Protein AF-A0A1E5VQN6-F1 (afdb_monomer_lite)

Organism: NCBI:txid888268

Structure (mmCIF, N/CA/C/O backbone):
data_AF-A0A1E5VQN6-F1
#
_entry.id   AF-A0A1E5VQN6-F1
#
loop_
_atom_site.group_PDB
_atom_site.id
_atom_site.type_symbol
_atom_site.label_atom_id
_atom_site.label_alt_id
_atom_site.label_comp_id
_atom_site.label_asym_id
_atom_site.label_entity_id
_atom_site.label_seq_id
_atom_site.pdbx_PDB_ins_code
_atom_site.Cartn_x
_atom_site.Cartn_y
_atom_site.Cartn_z
_atom_site.occupancy
_atom_site.B_iso_or_equiv
_atom_site.auth_seq_id
_atom_site.auth_comp_id
_atom_site.auth_asym_id
_atom_site.auth_atom_id
_atom_site.pdbx_PDB_model_num
ATOM 1 N N . MET A 1 1 ? -4.890 7.105 -17.640 1.00 46.31 1 MET A N 1
ATOM 2 C CA . MET A 1 1 ? -5.080 6.503 -16.302 1.00 46.31 1 MET A CA 1
ATOM 3 C C . MET A 1 1 ? -4.330 5.188 -16.309 1.00 46.31 1 MET A C 1
ATOM 5 O O . MET A 1 1 ? -4.579 4.410 -17.219 1.00 46.31 1 MET A O 1
ATOM 9 N N . SER A 1 2 ? -3.385 4.962 -15.395 1.00 62.75 2 SER A N 1
ATOM 10 C CA . SER A 1 2 ? -2.693 3.670 -15.334 1.00 62.75 2 SER A CA 1
ATOM 11 C C . SER A 1 2 ? -3.695 2.561 -15.002 1.00 62.75 2 SER A C 1
ATOM 13 O O . SER A 1 2 ? -4.559 2.728 -14.135 1.00 62.75 2 SER A O 1
ATOM 15 N N . THR A 1 3 ? -3.603 1.435 -15.712 1.00 68.94 3 THR A N 1
ATOM 16 C CA . THR A 1 3 ? -4.477 0.270 -15.519 1.00 68.94 3 THR A CA 1
ATOM 17 C C . THR A 1 3 ? -4.458 -0.159 -14.049 1.00 68.94 3 THR A C 1
ATOM 19 O O . THR A 1 3 ? -5.514 -0.264 -13.429 1.00 68.94 3 THR A O 1
ATOM 22 N N . VAL A 1 4 ? -3.266 -0.245 -13.446 1.00 75.06 4 VAL A N 1
ATOM 23 C CA . VAL A 1 4 ? -3.014 -0.637 -12.044 1.00 75.06 4 VAL A CA 1
ATOM 24 C C . VAL A 1 4 ? -3.876 0.132 -11.034 1.00 75.06 4 VAL A C 1
ATOM 26 O O . VAL A 1 4 ? -4.538 -0.475 -10.194 1.00 75.06 4 VAL A O 1
ATOM 29 N N . ASN A 1 5 ? -3.957 1.459 -11.150 1.00 78.75 5 ASN A N 1
ATOM 30 C CA . ASN A 1 5 ? -4.763 2.284 -10.247 1.00 78.75 5 ASN A CA 1
ATOM 31 C C . ASN A 1 5 ? -6.253 1.929 -10.270 1.00 78.75 5 ASN A C 1
ATOM 33 O O . ASN A 1 5 ? -6.924 1.992 -9.239 1.00 78.75 5 ASN A O 1
ATOM 37 N N . SER A 1 6 ? -6.777 1.586 -11.446 1.00 80.88 6 SER A N 1
ATOM 38 C CA . SER A 1 6 ? -8.194 1.254 -11.611 1.00 80.88 6 SER A CA 1
ATOM 39 C C . SER A 1 6 ? -8.519 -0.086 -10.951 1.00 80.88 6 SER A C 1
ATOM 41 O O . SER A 1 6 ? -9.526 -0.193 -10.252 1.00 80.88 6 SER A O 1
ATOM 43 N N . TRP A 1 7 ? -7.631 -1.077 -11.089 1.00 84.06 7 TRP A N 1
ATOM 44 C CA . TRP A 1 7 ? -7.753 -2.373 -10.411 1.00 84.06 7 TRP A CA 1
ATOM 45 C C . TRP A 1 7 ? -7.653 -2.236 -8.895 1.00 84.06 7 TRP A C 1
ATOM 47 O O . TRP A 1 7 ? -8.493 -2.780 -8.183 1.00 84.06 7 TRP A O 1
ATOM 57 N N . ILE A 1 8 ? -6.696 -1.449 -8.398 1.00 84.25 8 ILE A N 1
ATOM 58 C CA . ILE A 1 8 ? -6.540 -1.196 -6.961 1.00 84.25 8 ILE A CA 1
ATOM 59 C C . ILE A 1 8 ? -7.790 -0.534 -6.392 1.00 84.25 8 ILE A C 1
ATOM 61 O O . ILE A 1 8 ? -8.336 -1.007 -5.402 1.00 84.25 8 ILE A O 1
ATOM 65 N N . ARG A 1 9 ? -8.303 0.522 -7.034 1.00 86.12 9 ARG A N 1
ATOM 66 C CA . ARG A 1 9 ? -9.536 1.188 -6.586 1.00 86.12 9 ARG A CA 1
ATOM 67 C C . ARG A 1 9 ? -10.725 0.239 -6.569 1.00 86.12 9 ARG A C 1
ATOM 69 O O . ARG A 1 9 ? -11.506 0.266 -5.625 1.00 86.12 9 ARG A O 1
ATOM 76 N N . ARG A 1 10 ? -10.845 -0.615 -7.587 1.00 86.31 10 ARG A N 1
ATOM 77 C CA . ARG A 1 10 ? -11.904 -1.623 -7.647 1.00 86.31 10 ARG A CA 1
ATOM 78 C C . ARG A 1 10 ? -11.771 -2.647 -6.519 1.00 86.31 10 ARG A C 1
ATOM 80 O O . ARG A 1 10 ? -12.765 -2.935 -5.866 1.00 86.31 10 ARG A O 1
ATOM 87 N N . ALA A 1 11 ? -10.562 -3.136 -6.250 1.00 87.38 11 ALA A N 1
ATOM 88 C CA . ALA A 1 11 ? -10.297 -4.069 -5.158 1.00 87.38 11 ALA A CA 1
ATOM 89 C C . ALA A 1 11 ? -10.584 -3.443 -3.783 1.00 87.38 11 ALA A C 1
ATOM 91 O O . ALA A 1 11 ? -11.220 -4.067 -2.940 1.00 87.38 11 ALA A O 1
ATOM 92 N N . LEU A 1 12 ? -10.192 -2.183 -3.576 1.00 85.88 12 LEU A N 1
ATOM 93 C CA . LEU A 1 12 ? -10.520 -1.434 -2.361 1.00 85.88 12 LEU A CA 1
ATOM 94 C C . LEU A 1 12 ? -12.026 -1.201 -2.195 1.00 85.88 12 LEU A C 1
ATOM 96 O O . LEU A 1 12 ? -12.526 -1.242 -1.073 1.00 85.88 12 LEU A O 1
ATOM 100 N N . GLY A 1 13 ? -12.759 -1.042 -3.300 1.00 85.25 13 GLY A N 1
ATOM 101 C CA . GLY A 1 13 ? -14.223 -1.000 -3.301 1.00 85.25 13 GLY A CA 1
ATOM 102 C C . GLY A 1 13 ? -14.877 -2.273 -2.751 1.00 85.25 13 GLY A C 1
ATOM 103 O O . GLY A 1 13 ? -15.986 -2.207 -2.230 1.00 85.25 13 GLY A O 1
ATOM 104 N N . CYS A 1 14 ? -14.179 -3.412 -2.778 1.00 88.56 14 CYS A N 1
ATOM 105 C CA . CYS A 1 14 ? -14.643 -4.670 -2.189 1.00 88.56 14 CYS A CA 1
ATOM 106 C C . CYS A 1 14 ? -14.391 -4.776 -0.672 1.00 88.56 14 CYS A C 1
ATOM 108 O O . CYS A 1 14 ? -14.504 -5.868 -0.123 1.00 88.56 14 CYS A O 1
ATOM 110 N N . GLN A 1 15 ? -14.040 -3.677 0.011 1.00 88.50 15 GLN A N 1
ATOM 111 C CA . GLN A 1 15 ? -13.815 -3.640 1.467 1.00 88.50 15 GLN A CA 1
ATOM 112 C C . GLN A 1 15 ? -12.737 -4.625 1.951 1.00 88.50 15 GLN A C 1
ATOM 114 O O . GLN A 1 15 ? -12.801 -5.171 3.053 1.00 88.50 15 GLN A O 1
ATOM 119 N N . VAL A 1 16 ? -11.723 -4.864 1.117 1.00 90.50 16 VAL A N 1
ATOM 120 C CA . VAL A 1 16 ? -10.629 -5.778 1.450 1.00 90.50 16 VAL A CA 1
ATOM 121 C C . VAL A 1 16 ? -9.804 -5.249 2.623 1.00 90.50 16 VAL A C 1
ATOM 123 O O . VAL A 1 16 ? -9.507 -4.056 2.705 1.00 90.50 16 VAL A O 1
ATOM 126 N N . LYS A 1 17 ? -9.403 -6.163 3.513 1.00 93.44 17 LYS A N 1
ATOM 127 C CA . LYS A 1 17 ? -8.484 -5.869 4.624 1.00 93.44 17 LYS A CA 1
ATOM 128 C C . LYS A 1 17 ? -7.024 -5.946 4.201 1.00 93.44 17 LYS A C 1
ATOM 130 O O . LYS A 1 17 ? -6.222 -5.107 4.588 1.00 93.44 17 LYS A O 1
ATOM 135 N N . THR A 1 18 ? -6.704 -6.914 3.353 1.00 92.69 18 THR A N 1
ATOM 136 C CA . THR A 1 18 ? -5.361 -7.097 2.810 1.00 92.69 18 THR A CA 1
ATOM 137 C C . THR A 1 18 ? -5.425 -6.972 1.303 1.00 92.69 18 THR A C 1
ATOM 139 O O . THR A 1 18 ? -6.232 -7.645 0.660 1.00 92.69 18 THR A O 1
ATOM 142 N N . LEU A 1 19 ? -4.575 -6.119 0.741 1.00 91.69 19 LEU A N 1
ATOM 143 C CA . LEU A 1 19 ? -4.394 -6.004 -0.698 1.00 91.69 19 LEU A CA 1
ATOM 144 C C . LEU A 1 19 ? -2.930 -6.257 -1.038 1.00 91.69 19 LEU A C 1
ATOM 146 O O . LEU A 1 19 ? -2.053 -5.554 -0.545 1.00 91.69 19 LEU A O 1
ATOM 150 N N . ARG A 1 20 ? -2.688 -7.230 -1.916 1.00 90.56 20 ARG A N 1
ATOM 151 C CA . ARG A 1 20 ? -1.371 -7.497 -2.489 1.00 90.56 20 ARG A CA 1
ATOM 152 C C . ARG A 1 20 ? -1.390 -7.188 -3.977 1.00 90.56 20 ARG A C 1
ATOM 154 O O . ARG A 1 20 ? -2.234 -7.699 -4.709 1.00 90.56 20 ARG A O 1
ATOM 161 N N . VAL A 1 21 ? -0.453 -6.355 -4.406 1.00 86.00 21 VAL A N 1
ATOM 162 C CA . VAL A 1 21 ? -0.222 -5.993 -5.802 1.00 86.00 21 VAL A CA 1
ATOM 163 C C . VAL A 1 21 ? 1.169 -6.483 -6.163 1.00 86.00 21 VAL A C 1
ATOM 165 O O . VAL A 1 21 ? 2.151 -5.998 -5.613 1.00 86.00 21 VAL A O 1
ATOM 168 N N . ASP A 1 22 ? 1.246 -7.454 -7.065 1.00 85.88 22 ASP A N 1
ATOM 169 C CA . ASP A 1 22 ? 2.501 -8.041 -7.530 1.00 85.88 22 ASP A CA 1
ATOM 170 C C . ASP A 1 22 ? 2.544 -7.942 -9.054 1.00 85.88 22 ASP A C 1
ATOM 172 O O . ASP A 1 22 ? 1.710 -8.537 -9.738 1.00 85.88 22 ASP A O 1
ATOM 176 N N . MET A 1 23 ? 3.469 -7.135 -9.574 1.00 77.06 23 MET A N 1
ATOM 177 C CA . MET A 1 23 ? 3.640 -6.924 -11.015 1.00 77.06 23 MET A CA 1
ATOM 178 C C . MET A 1 23 ? 4.639 -7.912 -11.650 1.00 77.06 23 MET A C 1
ATOM 180 O O . MET A 1 23 ? 4.944 -7.787 -12.834 1.00 77.06 23 MET A O 1
ATOM 184 N N . GLY A 1 24 ? 5.112 -8.920 -10.903 1.00 72.94 24 GLY A N 1
ATOM 185 C CA . GLY A 1 24 ? 6.021 -9.955 -11.403 1.00 72.94 24 GLY A CA 1
ATOM 186 C C . GLY A 1 24 ? 7.481 -9.502 -11.506 1.00 72.94 24 GLY A C 1
ATOM 187 O O . GLY A 1 24 ? 7.865 -8.473 -10.965 1.00 72.94 24 GLY A O 1
ATOM 188 N N . ASP A 1 25 ? 8.322 -10.279 -12.195 1.00 64.12 25 ASP A N 1
ATOM 189 C CA . ASP A 1 25 ? 9.793 -10.159 -12.112 1.00 64.12 25 ASP A CA 1
ATOM 190 C C . ASP A 1 25 ? 10.410 -9.015 -12.933 1.00 64.12 25 ASP A C 1
ATOM 192 O O . ASP A 1 25 ? 11.625 -8.816 -12.924 1.00 64.12 25 ASP A O 1
ATOM 196 N N . ARG A 1 26 ? 9.595 -8.245 -13.656 1.00 62.22 26 ARG A N 1
ATOM 197 C CA . ARG A 1 26 ? 10.053 -7.068 -14.395 1.00 62.22 26 ARG A CA 1
ATOM 198 C C . ARG A 1 26 ? 9.352 -5.843 -13.855 1.00 62.22 26 ARG A C 1
ATOM 200 O O . ARG A 1 26 ? 8.128 -5.763 -13.900 1.00 62.22 26 ARG A O 1
ATOM 207 N N . LEU A 1 27 ? 10.140 -4.874 -13.396 1.00 61.69 27 LEU A N 1
ATOM 208 C CA . LEU A 1 27 ? 9.632 -3.545 -13.107 1.00 61.69 27 LEU A CA 1
ATOM 209 C C . LEU A 1 27 ? 9.166 -2.911 -14.424 1.00 61.69 27 LEU A C 1
ATOM 211 O O . LEU A 1 27 ? 9.952 -2.304 -15.152 1.00 61.69 27 LEU A O 1
ATOM 215 N N . ASP A 1 28 ? 7.891 -3.095 -14.761 1.00 65.31 28 ASP A N 1
ATOM 216 C CA . ASP A 1 28 ? 7.290 -2.389 -15.880 1.00 65.31 28 ASP A CA 1
ATOM 217 C C . ASP A 1 28 ? 7.237 -0.913 -15.500 1.00 65.31 28 ASP A C 1
ATOM 219 O O . ASP A 1 28 ? 6.485 -0.500 -14.614 1.00 65.31 28 ASP A O 1
ATOM 223 N N . LEU A 1 29 ? 8.063 -0.107 -16.165 1.00 61.38 29 LEU A N 1
ATOM 224 C CA . LEU A 1 29 ? 8.068 1.331 -15.953 1.00 61.38 29 LEU A CA 1
ATOM 225 C C . LEU A 1 29 ? 6.688 1.924 -16.234 1.00 61.38 29 LEU A C 1
ATOM 227 O O . LEU A 1 29 ? 6.372 2.930 -15.635 1.00 61.38 29 LEU A O 1
ATOM 231 N N . ASN A 1 30 ? 5.821 1.289 -17.029 1.00 64.44 30 ASN A N 1
ATOM 232 C CA . ASN A 1 30 ? 4.453 1.758 -17.259 1.00 64.44 30 ASN A CA 1
ATOM 233 C C . ASN A 1 30 ? 3.472 1.403 -16.121 1.00 64.44 30 ASN A C 1
ATOM 235 O O . ASN A 1 30 ? 2.356 1.938 -16.073 1.00 64.44 30 ASN A O 1
ATOM 239 N N . ALA A 1 31 ? 3.860 0.532 -15.183 1.00 64.94 31 ALA A N 1
ATOM 240 C CA . ALA A 1 31 ? 3.053 0.107 -14.041 1.00 64.94 31 ALA A CA 1
ATOM 241 C C . ALA A 1 31 ? 3.142 1.103 -12.872 1.00 64.94 31 ALA A C 1
ATOM 243 O O . ALA A 1 31 ? 3.669 0.808 -11.797 1.00 64.94 31 ALA A O 1
ATOM 244 N N . TYR A 1 32 ? 2.599 2.304 -13.087 1.00 70.44 32 TYR A N 1
ATOM 245 C CA . TYR A 1 32 ? 2.617 3.376 -12.093 1.00 70.44 32 TYR A CA 1
ATOM 246 C C . TYR A 1 32 ? 1.452 3.318 -11.099 1.00 70.44 32 TYR A C 1
ATOM 248 O O . TYR A 1 32 ? 0.275 3.331 -11.493 1.00 70.44 32 TYR A O 1
ATOM 256 N N . LEU A 1 33 ? 1.782 3.406 -9.809 1.00 73.75 33 LEU A N 1
ATOM 257 C CA . LEU A 1 33 ? 0.839 3.729 -8.740 1.00 73.75 33 LEU A CA 1
ATOM 258 C C . LEU A 1 33 ? 0.742 5.252 -8.567 1.00 73.75 33 LEU A C 1
ATOM 260 O O . LEU A 1 33 ? 1.532 5.878 -7.858 1.00 73.75 33 LEU A O 1
ATOM 264 N N . GLN A 1 34 ? -0.247 5.864 -9.222 1.00 68.94 34 GLN A N 1
ATOM 265 C CA . GLN A 1 34 ? -0.459 7.315 -9.183 1.00 68.94 34 GLN A CA 1
ATOM 266 C C . GLN A 1 34 ? -1.595 7.687 -8.223 1.00 68.94 34 GLN A C 1
ATOM 268 O O . GLN A 1 34 ? -2.766 7.488 -8.541 1.00 68.94 34 GLN A O 1
ATOM 273 N N . MET A 1 35 ? -1.271 8.294 -7.079 1.00 67.88 35 MET A N 1
ATOM 274 C CA . MET A 1 35 ? -2.267 8.732 -6.083 1.00 67.88 35 MET A CA 1
ATOM 275 C C . MET A 1 35 ? -2.482 10.249 -6.027 1.00 67.88 35 MET A C 1
ATOM 277 O O . MET A 1 35 ? -3.387 10.720 -5.343 1.00 67.88 35 MET A O 1
ATOM 281 N N . SER A 1 36 ? -1.685 11.034 -6.757 1.00 59.34 36 SER A N 1
ATOM 282 C CA . SER A 1 36 ? -1.609 12.494 -6.600 1.00 59.34 36 SER A CA 1
ATOM 283 C C . SER A 1 36 ? -2.898 13.269 -6.910 1.00 59.34 36 SER A C 1
ATOM 285 O O . SER A 1 36 ? -3.033 14.400 -6.458 1.00 59.34 36 SER A O 1
ATOM 287 N N . ARG A 1 37 ? -3.859 12.692 -7.648 1.00 63.34 37 ARG A N 1
ATOM 288 C CA . ARG A 1 37 ? -5.144 13.350 -7.982 1.0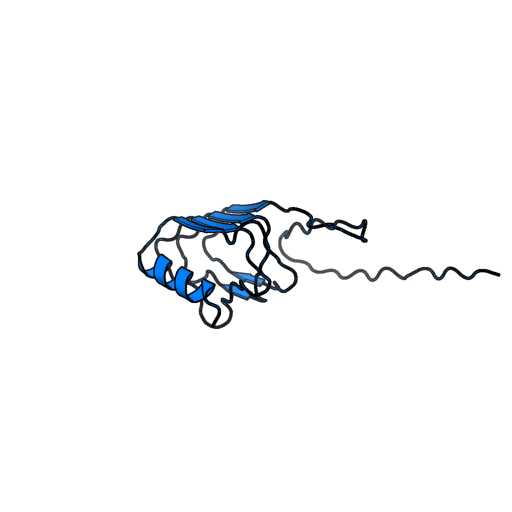0 63.34 37 ARG A CA 1
ATOM 289 C C . ARG A 1 37 ? -6.355 12.817 -7.226 1.00 63.34 37 ARG A C 1
ATOM 291 O O . ARG A 1 37 ? -7.398 13.460 -7.230 1.00 63.34 37 ARG A O 1
ATOM 298 N N . SER A 1 38 ? -6.263 11.650 -6.602 1.00 69.44 38 SER A N 1
ATOM 299 C CA . SER A 1 38 ? -7.277 11.234 -5.633 1.00 69.44 38 SER A CA 1
ATOM 300 C C . SER A 1 38 ? -6.685 10.182 -4.706 1.00 69.44 38 SER A C 1
ATOM 302 O O . SER A 1 38 ? -6.129 9.198 -5.211 1.00 69.44 38 SER A O 1
ATOM 304 N N . PRO A 1 39 ? -6.818 10.375 -3.384 1.00 70.56 39 PRO A N 1
ATOM 305 C CA . PRO A 1 39 ? -6.353 9.401 -2.412 1.00 70.56 39 PRO A CA 1
ATOM 306 C C . PRO A 1 39 ? -7.053 8.064 -2.637 1.00 70.56 39 PRO A C 1
ATOM 308 O O . PRO A 1 39 ? -8.205 8.016 -3.085 1.00 70.56 39 PRO A O 1
ATOM 311 N N . LEU A 1 40 ? -6.360 6.973 -2.315 1.00 75.88 40 LEU A N 1
ATOM 312 C CA . LEU A 1 40 ? -7.061 5.715 -2.109 1.00 75.88 40 LEU A CA 1
ATOM 313 C C . LEU A 1 40 ? -7.927 5.861 -0.861 1.00 75.88 40 LEU A C 1
ATOM 315 O O . LEU A 1 40 ? -7.486 6.408 0.150 1.00 75.88 40 LEU A O 1
ATOM 319 N N . VAL A 1 41 ? -9.166 5.394 -0.966 1.00 79.88 41 VAL A N 1
ATOM 320 C CA . VAL A 1 41 ? -10.118 5.411 0.137 1.00 79.88 41 VAL A CA 1
ATOM 321 C C . VAL A 1 41 ? -10.530 3.975 0.399 1.00 79.88 41 VAL A C 1
ATOM 323 O O . VAL A 1 41 ? -11.133 3.335 -0.460 1.00 79.88 41 VAL A O 1
ATOM 326 N N . SER A 1 42 ? -10.162 3.461 1.567 1.00 85.69 42 SER A N 1
ATOM 327 C CA . SER A 1 42 ? -10.644 2.179 2.066 1.00 85.69 42 SER A CA 1
ATOM 328 C C . SER A 1 42 ? -10.644 2.194 3.592 1.00 85.69 42 SER A C 1
ATOM 330 O O . SER A 1 42 ? -9.574 2.166 4.201 1.00 85.69 42 SER A O 1
ATOM 332 N N . PRO A 1 43 ? -11.822 2.202 4.236 1.00 87.12 43 PRO A N 1
ATOM 333 C CA . PRO A 1 43 ? -11.906 2.185 5.692 1.00 87.12 43 PRO A CA 1
ATOM 334 C C . PRO A 1 43 ? -11.504 0.836 6.303 1.00 87.12 43 PRO A C 1
ATOM 336 O O . PRO A 1 43 ? -11.306 0.761 7.509 1.00 87.12 43 PRO A O 1
ATOM 339 N N . HIS A 1 44 ? -11.379 -0.222 5.497 1.00 92.12 44 HIS A N 1
ATOM 340 C CA . HIS A 1 44 ? -11.115 -1.581 5.981 1.00 92.12 44 HIS A CA 1
ATOM 341 C C . HIS A 1 44 ? -9.703 -2.077 5.693 1.00 92.12 44 HIS A C 1
ATOM 343 O O . HIS A 1 44 ? -9.303 -3.082 6.275 1.00 92.12 44 HIS A O 1
ATOM 349 N N . LEU A 1 45 ? -8.961 -1.406 4.809 1.00 92.38 45 LEU A N 1
ATOM 350 C CA . LEU A 1 45 ? -7.626 -1.836 4.414 1.00 92.38 45 LEU A CA 1
ATOM 351 C C . LEU A 1 45 ? -6.664 -1.695 5.594 1.00 92.38 45 LEU A C 1
ATOM 353 O O . LEU A 1 45 ? -6.378 -0.577 6.002 1.00 92.38 45 LEU A O 1
ATOM 357 N N . THR A 1 46 ? -6.144 -2.815 6.092 1.00 92.75 46 THR A N 1
ATOM 358 C CA . THR A 1 46 ? -5.179 -2.893 7.195 1.00 92.75 46 THR A CA 1
ATOM 359 C C . THR A 1 46 ? -3.763 -3.214 6.738 1.00 92.75 46 THR A C 1
ATOM 361 O O . THR A 1 46 ? -2.807 -2.760 7.373 1.00 92.75 46 THR A O 1
ATOM 364 N N . ARG A 1 47 ? -3.614 -3.961 5.635 1.00 92.19 47 ARG A N 1
ATOM 365 C CA . ARG A 1 47 ? -2.320 -4.351 5.060 1.00 92.19 47 ARG A CA 1
ATOM 366 C C . ARG A 1 47 ? -2.289 -4.110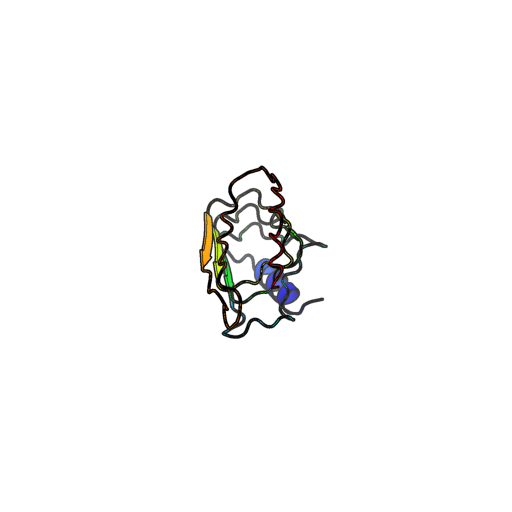 3.554 1.00 92.19 47 ARG A C 1
ATOM 368 O O . ARG A 1 47 ? -3.166 -4.576 2.826 1.00 92.19 47 ARG A O 1
ATOM 375 N N . LEU A 1 48 ? -1.260 -3.412 3.088 1.00 90.44 48 LEU A N 1
ATOM 376 C CA . LEU A 1 48 ? -0.981 -3.198 1.673 1.00 90.44 48 LEU A CA 1
ATOM 377 C C . LEU A 1 48 ? 0.414 -3.726 1.339 1.00 90.44 48 LEU A C 1
ATOM 379 O O . LEU A 1 48 ? 1.396 -3.284 1.923 1.00 90.44 48 LEU A O 1
ATOM 383 N N . GLU A 1 49 ? 0.492 -4.644 0.384 1.00 90.19 49 GLU A N 1
ATOM 384 C CA . GLU A 1 49 ? 1.741 -5.202 -0.133 1.00 90.19 49 GLU A CA 1
ATOM 385 C C . GLU A 1 49 ? 1.907 -4.786 -1.594 1.00 90.19 49 GLU A C 1
ATOM 387 O O . GLU A 1 49 ? 1.026 -5.029 -2.421 1.00 90.19 49 GLU A O 1
ATOM 392 N N . LEU A 1 50 ? 3.029 -4.153 -1.914 1.00 86.62 50 LEU A N 1
ATOM 393 C CA . LEU A 1 50 ? 3.365 -3.668 -3.246 1.00 86.62 50 LEU A CA 1
ATOM 394 C C . LEU A 1 50 ? 4.659 -4.340 -3.690 1.00 86.62 50 LEU A C 1
ATOM 396 O O . LEU A 1 50 ? 5.674 -4.235 -3.004 1.00 86.62 50 LEU A O 1
ATOM 400 N N . ARG A 1 51 ? 4.631 -5.027 -4.833 1.00 84.44 51 ARG A N 1
ATOM 401 C CA . ARG A 1 51 ? 5.792 -5.703 -5.407 1.00 84.44 51 ARG A CA 1
ATOM 402 C C . ARG A 1 51 ? 6.006 -5.320 -6.868 1.00 84.44 51 ARG A C 1
ATOM 404 O O . ARG A 1 51 ? 5.082 -5.426 -7.673 1.00 84.44 51 ARG A O 1
ATOM 411 N N . CYS A 1 52 ? 7.222 -4.881 -7.194 1.00 80.12 52 CYS A N 1
ATOM 412 C CA . CYS A 1 52 ? 7.634 -4.501 -8.553 1.00 80.12 52 CYS A CA 1
ATOM 413 C C . CYS A 1 52 ? 6.819 -3.347 -9.170 1.00 80.12 52 CYS A C 1
ATOM 415 O O . CYS A 1 52 ? 6.591 -3.303 -10.377 1.00 80.12 52 CYS A O 1
ATOM 417 N N . VAL A 1 53 ? 6.374 -2.394 -8.343 1.00 78.00 53 VAL A N 1
ATOM 418 C CA . VAL A 1 53 ? 5.546 -1.250 -8.766 1.00 78.00 53 VAL A CA 1
ATOM 419 C C . VAL A 1 53 ? 6.384 0.027 -8.848 1.00 78.00 53 VAL A C 1
ATOM 421 O O . VAL A 1 53 ? 7.206 0.302 -7.970 1.00 78.00 53 VAL A O 1
ATOM 424 N N . SER A 1 54 ? 6.160 0.847 -9.880 1.00 77.38 54 SER A N 1
ATOM 425 C CA . SER A 1 54 ? 6.755 2.183 -9.962 1.00 77.38 54 SER A CA 1
ATOM 426 C C . SER A 1 54 ? 5.879 3.212 -9.245 1.00 77.38 54 SER A C 1
ATOM 428 O O . SER A 1 54 ? 4.677 3.319 -9.502 1.00 77.38 54 SER A O 1
ATOM 430 N N . MET A 1 55 ? 6.468 3.976 -8.325 1.00 74.44 55 MET A N 1
ATOM 431 C CA . 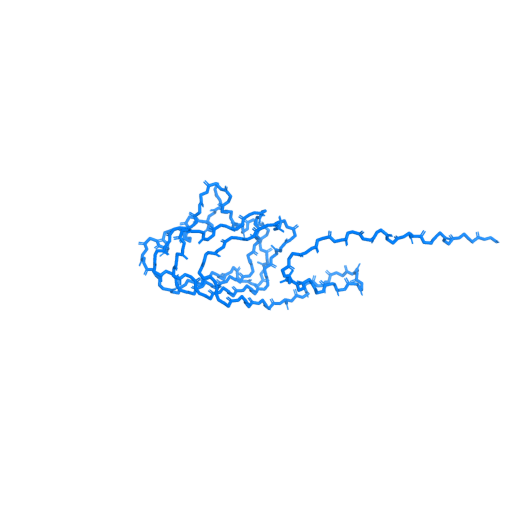MET A 1 55 ? 5.742 4.961 -7.524 1.00 74.44 55 MET A CA 1
ATOM 432 C C . MET A 1 55 ? 5.856 6.362 -8.124 1.00 74.44 55 MET A C 1
ATOM 434 O O . MET A 1 55 ? 6.913 6.787 -8.591 1.00 74.44 55 MET A O 1
ATOM 438 N N . CYS A 1 56 ? 4.753 7.109 -8.081 1.00 71.25 56 CYS A N 1
ATOM 439 C CA . CYS A 1 56 ? 4.738 8.519 -8.464 1.00 71.25 56 CYS A CA 1
ATOM 440 C C . CYS A 1 56 ? 5.226 9.432 -7.324 1.00 71.25 56 CYS A C 1
ATOM 442 O O . CYS A 1 56 ? 5.468 9.002 -6.200 1.00 71.25 56 CYS A O 1
ATOM 444 N N . THR A 1 57 ? 5.285 10.735 -7.602 1.00 71.50 57 THR A N 1
ATOM 445 C CA . THR A 1 57 ? 5.754 11.781 -6.677 1.00 71.50 57 THR A CA 1
ATOM 446 C C . THR A 1 57 ? 5.065 11.829 -5.321 1.00 71.50 57 THR A C 1
ATOM 448 O O . THR A 1 57 ? 5.715 12.162 -4.330 1.00 71.50 57 THR A O 1
ATOM 451 N N . HIS A 1 58 ? 3.783 11.473 -5.243 1.00 74.50 58 HIS A N 1
ATOM 452 C CA . HIS A 1 58 ? 3.018 11.538 -4.003 1.00 74.50 58 HIS A CA 1
ATOM 453 C C . HIS A 1 58 ? 2.143 10.298 -3.819 1.00 74.50 58 HIS A C 1
ATOM 455 O O . HIS A 1 58 ? 1.257 10.039 -4.641 1.00 74.50 58 HIS A O 1
ATOM 461 N N . LEU A 1 59 ? 2.355 9.579 -2.714 1.00 79.38 59 LEU A N 1
ATOM 462 C CA . LEU A 1 59 ? 1.484 8.504 -2.239 1.00 79.38 59 LEU A CA 1
ATOM 463 C C . LEU A 1 59 ? 0.604 9.028 -1.104 1.00 79.38 59 LEU A C 1
ATOM 465 O O . LEU A 1 59 ? 1.105 9.432 -0.054 1.00 79.38 59 LEU A O 1
ATOM 469 N N . ASN A 1 60 ? -0.711 9.044 -1.321 1.00 82.06 60 ASN A N 1
ATOM 470 C CA . ASN A 1 60 ? -1.670 9.550 -0.348 1.00 82.06 60 ASN A CA 1
ATOM 471 C C . ASN A 1 60 ? -2.635 8.448 0.109 1.00 82.06 60 ASN A C 1
ATOM 473 O O . ASN A 1 60 ? -3.587 8.105 -0.597 1.00 82.06 60 ASN A O 1
ATOM 477 N N . PHE A 1 61 ? -2.388 7.948 1.318 1.00 84.06 61 PHE A N 1
ATOM 478 C CA . PHE A 1 61 ? -3.195 6.970 2.041 1.00 84.06 61 PHE A CA 1
ATOM 479 C C . PHE A 1 61 ? -4.076 7.617 3.120 1.00 84.06 61 PHE A C 1
ATOM 481 O O . PHE A 1 61 ? -4.577 6.923 3.999 1.00 84.06 61 PHE A O 1
ATOM 488 N N . SER A 1 62 ? -4.312 8.935 3.071 1.00 83.69 62 SER A N 1
ATOM 489 C CA . SER A 1 62 ? -5.177 9.622 4.043 1.00 83.69 62 SER A CA 1
ATOM 490 C C . SER A 1 62 ? -6.609 9.082 4.087 1.00 83.69 62 SER A C 1
ATOM 492 O O . SER A 1 62 ? -7.275 9.209 5.107 1.00 83.69 62 SER A O 1
ATOM 494 N N . GLY A 1 63 ? -7.081 8.470 2.997 1.00 85.50 63 GLY A N 1
ATOM 495 C CA . GLY A 1 63 ? -8.384 7.808 2.925 1.00 85.50 63 GLY A CA 1
ATOM 496 C C . GLY A 1 63 ? -8.399 6.365 3.442 1.00 85.50 63 GLY A C 1
ATOM 497 O O . GLY A 1 63 ? -9.446 5.720 3.380 1.00 85.50 63 GLY A O 1
ATOM 498 N N . CYS A 1 64 ? -7.274 5.846 3.937 1.00 89.94 64 CYS A N 1
ATOM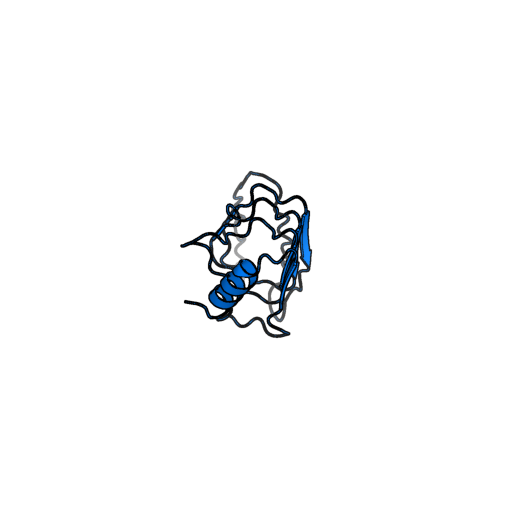 499 C CA . CYS A 1 64 ? -7.159 4.497 4.486 1.00 89.94 64 CYS A CA 1
ATOM 500 C C . CYS A 1 64 ? -6.884 4.548 6.001 1.00 89.94 64 CYS A C 1
ATOM 502 O O . CYS A 1 64 ? -5.766 4.258 6.415 1.00 89.94 64 CYS A O 1
ATOM 504 N N . PRO A 1 65 ? -7.872 4.913 6.841 1.00 88.50 65 PRO A N 1
ATOM 505 C CA . PRO A 1 65 ? -7.673 5.129 8.279 1.00 88.50 65 PRO A CA 1
ATOM 506 C C . PRO A 1 65 ? -7.366 3.856 9.079 1.00 88.50 65 PRO A C 1
ATOM 508 O O . PRO A 1 65 ? -6.979 3.949 10.239 1.00 88.50 65 PRO A O 1
ATOM 511 N N . ALA A 1 66 ? -7.569 2.676 8.493 1.00 91.94 66 ALA A N 1
ATOM 512 C CA . ALA A 1 66 ? -7.248 1.397 9.118 1.00 91.94 66 ALA A CA 1
ATOM 513 C C . ALA A 1 66 ? -5.897 0.830 8.658 1.00 91.94 66 ALA A C 1
ATOM 515 O O . ALA A 1 66 ? -5.514 -0.240 9.123 1.00 91.94 66 ALA A O 1
ATOM 516 N N . LEU A 1 67 ? -5.184 1.505 7.744 1.00 92.56 67 LEU A N 1
ATOM 517 C CA . LEU A 1 67 ? -3.964 0.971 7.144 1.00 92.56 67 LEU A CA 1
ATOM 518 C C . LEU A 1 67 ? -2.827 1.039 8.152 1.00 92.56 67 LEU A C 1
ATOM 520 O O . LEU A 1 67 ? -2.282 2.114 8.389 1.00 92.56 67 LEU A O 1
ATOM 524 N N . GLU A 1 68 ? -2.462 -0.110 8.706 1.00 93.12 68 GLU A N 1
ATOM 525 C CA . GLU A 1 68 ? -1.414 -0.234 9.716 1.00 93.12 68 GLU A CA 1
ATOM 526 C C . GLU A 1 68 ? -0.105 -0.760 9.128 1.00 93.12 68 GLU A C 1
ATOM 528 O O . GLU A 1 68 ? 0.962 -0.385 9.609 1.00 93.12 68 GLU A O 1
ATOM 533 N N . HIS A 1 69 ? -0.177 -1.597 8.090 1.00 92.25 69 HIS A N 1
ATOM 534 C CA . HIS A 1 69 ? 0.974 -2.295 7.522 1.00 92.25 69 HIS A CA 1
ATOM 535 C C . HIS A 1 69 ? 1.133 -1.985 6.036 1.00 92.25 69 HIS A C 1
ATOM 537 O O . HIS A 1 69 ? 0.221 -2.213 5.241 1.00 92.25 69 HIS A O 1
ATOM 543 N N . LEU A 1 70 ? 2.316 -1.518 5.656 1.00 89.69 70 LEU A N 1
ATOM 544 C CA . LEU A 1 70 ? 2.692 -1.255 4.276 1.00 89.69 70 LEU A CA 1
ATOM 545 C C . LEU A 1 70 ? 4.010 -1.955 3.976 1.00 89.69 70 LEU A C 1
ATOM 547 O O . LEU A 1 70 ? 5.027 -1.672 4.602 1.00 89.69 70 LEU A O 1
ATOM 551 N N . GLU A 1 71 ? 3.975 -2.873 3.023 1.00 89.25 71 GLU A N 1
ATOM 552 C CA . GLU A 1 71 ? 5.128 -3.636 2.572 1.00 89.25 71 GLU A CA 1
ATOM 553 C C . GLU A 1 71 ? 5.429 -3.267 1.120 1.00 89.25 71 GLU A C 1
ATOM 555 O O . GLU A 1 71 ? 4.537 -3.279 0.271 1.00 89.25 71 GLU A O 1
ATOM 560 N N . MET A 1 72 ? 6.674 -2.902 0.838 1.00 84.50 72 MET A N 1
ATOM 561 C CA . MET A 1 72 ? 7.122 -2.491 -0.486 1.00 84.50 72 MET A CA 1
ATOM 562 C C . MET A 1 72 ? 8.363 -3.282 -0.879 1.00 84.50 72 MET A C 1
ATOM 564 O O . MET A 1 72 ? 9.460 -3.034 -0.391 1.00 84.50 72 MET A O 1
ATOM 568 N N . ASN A 1 73 ? 8.200 -4.214 -1.803 1.00 83.50 73 ASN A N 1
ATOM 569 C CA . ASN A 1 73 ? 9.274 -5.076 -2.271 1.00 83.50 73 ASN A CA 1
ATOM 570 C C . ASN A 1 73 ? 9.592 -4.721 -3.723 1.00 83.50 73 ASN A C 1
ATOM 572 O O . ASN A 1 73 ? 8.686 -4.596 -4.545 1.00 83.50 73 ASN A O 1
ATOM 576 N N . TYR A 1 74 ? 10.865 -4.534 -4.065 1.00 78.81 74 TYR A N 1
ATOM 577 C CA . TYR A 1 74 ? 11.283 -4.299 -5.459 1.00 78.81 74 TYR A CA 1
ATOM 578 C C . TYR A 1 74 ? 10.583 -3.106 -6.143 1.00 78.81 74 TYR A C 1
ATOM 580 O O . TYR A 1 74 ? 10.357 -3.112 -7.349 1.00 78.81 74 TYR A O 1
ATOM 588 N N . CYS A 1 75 ? 10.170 -2.091 -5.381 1.00 77.75 75 CYS A N 1
ATOM 589 C CA . CYS A 1 75 ? 9.466 -0.925 -5.917 1.00 77.75 75 CYS A CA 1
ATOM 590 C C . CYS A 1 75 ? 10.449 0.163 -6.369 1.00 77.75 75 CYS A C 1
ATOM 592 O O . CYS A 1 75 ? 11.503 0.353 -5.765 1.00 77.75 75 CYS A O 1
ATOM 594 N N . ASN A 1 76 ? 10.090 0.916 -7.412 1.00 76.62 76 ASN A N 1
ATOM 595 C CA . ASN A 1 76 ? 10.900 2.039 -7.884 1.00 76.62 76 ASN A CA 1
ATOM 596 C C . ASN A 1 76 ? 10.444 3.351 -7.238 1.00 76.62 76 ASN A C 1
ATOM 598 O O . ASN A 1 76 ? 9.324 3.815 -7.473 1.00 76.62 76 ASN A O 1
ATOM 602 N N . PHE A 1 77 ? 11.351 3.952 -6.467 1.00 73.75 77 PHE A N 1
ATOM 603 C CA . PHE A 1 77 ? 11.138 5.182 -5.705 1.00 73.75 77 PHE A CA 1
ATOM 604 C C . PHE A 1 77 ? 11.718 6.441 -6.353 1.00 73.75 77 PHE A C 1
ATOM 606 O O . PHE A 1 77 ? 11.556 7.516 -5.787 1.00 73.75 77 PHE A O 1
ATOM 613 N N . ARG A 1 78 ? 12.361 6.355 -7.528 1.00 68.75 78 ARG A N 1
ATOM 614 C CA . ARG A 1 78 ? 13.118 7.467 -8.142 1.00 68.75 78 ARG A CA 1
ATOM 615 C C . ARG A 1 78 ? 12.305 8.759 -8.299 1.00 68.75 78 ARG A C 1
ATOM 617 O O . ARG A 1 78 ? 12.867 9.846 -8.305 1.00 68.75 78 ARG A O 1
ATOM 624 N N . GLY A 1 79 ? 10.984 8.643 -8.434 1.00 65.62 79 GLY A N 1
ATOM 625 C CA . GLY A 1 79 ? 10.076 9.784 -8.518 1.00 65.62 79 GLY A CA 1
ATOM 626 C C . GLY A 1 79 ? 9.407 10.183 -7.204 1.00 65.62 79 GLY A C 1
ATOM 627 O O . GLY A 1 79 ? 8.793 11.241 -7.173 1.00 65.62 79 GLY A O 1
ATOM 628 N N . MET A 1 80 ? 9.467 9.374 -6.145 1.00 72.12 80 MET A N 1
ATOM 629 C CA . MET A 1 80 ? 8.677 9.552 -4.923 1.00 72.12 80 MET A CA 1
ATOM 630 C C . MET A 1 80 ? 9.250 10.666 -4.039 1.00 72.12 80 MET A C 1
ATOM 632 O O . MET A 1 80 ? 10.390 10.596 -3.600 1.00 72.12 80 MET A O 1
ATOM 636 N N . ARG A 1 81 ? 8.434 11.681 -3.730 1.00 73.94 81 ARG A N 1
ATOM 637 C CA . ARG A 1 81 ? 8.822 12.824 -2.882 1.00 73.94 81 ARG A CA 1
ATOM 638 C C . ARG A 1 81 ? 8.152 12.802 -1.516 1.00 73.94 81 ARG A C 1
ATOM 640 O O . ARG A 1 81 ? 8.704 13.317 -0.552 1.00 73.94 81 ARG A O 1
ATOM 647 N N . LYS A 1 82 ? 6.928 12.273 -1.431 1.00 78.62 82 LYS A N 1
ATOM 648 C CA . LYS A 1 82 ? 6.159 12.263 -0.182 1.00 78.62 82 LYS A CA 1
ATOM 649 C C . LYS A 1 82 ? 5.204 11.083 -0.110 1.00 78.62 82 LYS A C 1
ATOM 651 O O . LYS A 1 82 ? 4.515 10.766 -1.079 1.00 78.62 82 LYS A O 1
ATOM 656 N N . MET A 1 83 ? 5.091 10.529 1.089 1.00 80.69 83 MET A N 1
ATOM 657 C CA . MET A 1 83 ? 4.047 9.591 1.475 1.00 80.69 83 MET A CA 1
ATOM 658 C C . MET A 1 83 ? 3.233 10.185 2.629 1.00 80.69 83 MET A C 1
ATOM 660 O O . MET A 1 83 ? 3.767 10.898 3.475 1.00 80.69 83 MET A O 1
ATOM 664 N N . THR A 1 84 ? 1.925 9.954 2.651 1.00 81.88 84 THR A N 1
ATOM 665 C CA . THR A 1 84 ? 1.035 10.421 3.723 1.00 81.88 84 THR A CA 1
ATOM 666 C C . THR A 1 84 ? 0.118 9.288 4.144 1.00 81.88 84 THR A C 1
ATOM 668 O O . THR A 1 84 ? -0.594 8.742 3.307 1.00 81.88 84 THR A O 1
ATOM 671 N N . SER A 1 85 ? 0.135 8.943 5.431 1.00 84.38 85 SER A N 1
ATOM 672 C CA . SER A 1 85 ? -0.775 7.970 6.036 1.00 84.38 85 SER A CA 1
ATOM 673 C C . SER A 1 85 ? -1.020 8.325 7.509 1.00 84.38 85 SER A C 1
ATOM 675 O O . SER A 1 85 ? -0.043 8.544 8.222 1.00 84.38 85 SER A O 1
ATOM 677 N N . PRO A 1 86 ? -2.279 8.402 7.977 1.00 85.25 86 PRO A N 1
ATOM 678 C CA . PRO A 1 86 ? -2.606 8.769 9.356 1.00 85.25 86 PRO A CA 1
ATOM 679 C C . PRO A 1 86 ? -2.512 7.597 10.343 1.00 85.25 86 PRO A C 1
ATOM 681 O O . PRO A 1 86 ? -2.439 7.822 11.545 1.00 85.25 86 PRO A O 1
ATOM 684 N N . SER A 1 87 ? -2.546 6.356 9.855 1.00 88.69 87 SER A N 1
ATOM 685 C CA . SER A 1 87 ? -2.711 5.146 10.673 1.00 88.69 87 SER A CA 1
ATOM 686 C C . SER A 1 87 ? -1.558 4.151 10.554 1.00 88.69 87 SER A C 1
ATOM 688 O O . SER A 1 87 ? -1.591 3.098 11.192 1.00 88.69 87 SER A O 1
ATOM 690 N N . LEU A 1 88 ? -0.556 4.452 9.719 1.00 89.81 88 LEU A N 1
ATOM 691 C CA . LEU A 1 88 ? 0.517 3.513 9.408 1.00 89.81 88 LEU A CA 1
ATOM 692 C C . LEU A 1 88 ? 1.419 3.300 10.626 1.00 89.81 88 LEU A C 1
ATOM 694 O O . LEU A 1 88 ? 1.979 4.252 11.159 1.00 89.81 88 LEU A O 1
ATOM 698 N N . LYS A 1 89 ? 1.579 2.039 11.030 1.00 91.19 89 LYS A N 1
ATOM 699 C CA . LYS A 1 89 ? 2.421 1.620 12.161 1.00 91.19 89 LYS A CA 1
ATOM 700 C C . LYS A 1 89 ? 3.686 0.912 11.692 1.00 91.19 89 LYS A C 1
ATOM 702 O O . LYS A 1 89 ? 4.743 1.067 12.294 1.00 91.19 89 LYS A O 1
ATOM 707 N N . HIS A 1 90 ? 3.576 0.148 10.609 1.00 88.50 90 HIS A N 1
ATOM 708 C CA . HIS A 1 90 ? 4.645 -0.682 10.080 1.00 88.50 90 HIS A CA 1
ATOM 709 C C . HIS A 1 90 ? 4.872 -0.367 8.607 1.00 88.50 90 HIS A C 1
ATOM 711 O O . HIS A 1 90 ? 3.977 -0.529 7.777 1.00 88.50 90 HIS A O 1
ATOM 717 N N . LEU A 1 91 ? 6.094 0.053 8.295 1.00 86.94 91 LEU A N 1
ATOM 718 C CA . LEU A 1 91 ? 6.595 0.202 6.939 1.00 86.94 91 LEU A CA 1
ATOM 719 C C . LEU A 1 91 ? 7.754 -0.775 6.756 1.00 86.94 91 LEU A C 1
ATOM 721 O O . LEU A 1 91 ? 8.745 -0.698 7.478 1.00 86.94 91 LEU A O 1
ATOM 725 N N . ILE A 1 92 ? 7.613 -1.696 5.810 1.00 85.12 92 ILE A N 1
ATOM 726 C CA . ILE A 1 92 ? 8.611 -2.720 5.503 1.00 85.12 92 ILE A CA 1
ATOM 727 C C . ILE A 1 92 ? 9.023 -2.541 4.047 1.00 85.12 92 ILE A C 1
ATOM 729 O O . ILE A 1 92 ? 8.166 -2.438 3.171 1.00 85.12 92 ILE A O 1
ATOM 733 N N . GLY A 1 93 ? 10.328 -2.497 3.790 1.00 77.19 93 GLY A N 1
ATOM 734 C CA . GLY A 1 93 ? 10.878 -2.431 2.443 1.00 77.19 93 GLY A CA 1
ATOM 735 C C . GLY A 1 93 ? 11.899 -3.539 2.215 1.00 77.19 93 GLY A C 1
ATOM 736 O O . GLY A 1 93 ? 12.873 -3.605 2.961 1.00 77.19 93 GLY A O 1
ATOM 737 N N . ALA A 1 94 ? 11.705 -4.382 1.197 1.00 65.38 94 ALA A N 1
ATOM 738 C CA . ALA A 1 94 ? 12.767 -5.247 0.686 1.00 65.38 94 ALA A CA 1
ATOM 739 C C . ALA A 1 94 ? 13.324 -4.641 -0.607 1.00 65.38 94 ALA A C 1
ATOM 741 O O . ALA A 1 94 ? 12.674 -4.633 -1.659 1.00 65.38 94 ALA A O 1
ATOM 742 N N . TYR A 1 95 ? 14.536 -4.105 -0.507 1.00 61.84 95 TYR A N 1
ATOM 743 C CA . TYR A 1 95 ? 15.312 -3.655 -1.652 1.00 61.84 95 TYR A CA 1
ATOM 744 C C . TYR A 1 95 ? 15.916 -4.893 -2.332 1.00 61.84 95 TYR A C 1
ATOM 746 O O . TYR A 1 95 ? 16.568 -5.699 -1.673 1.00 61.84 95 TYR A O 1
ATOM 754 N N . GLN A 1 96 ? 15.735 -5.047 -3.643 1.00 50.03 96 GLN A N 1
ATOM 755 C CA . GLN A 1 96 ? 16.873 -5.496 -4.440 1.00 50.03 96 GLN A CA 1
ATOM 756 C C . GLN A 1 96 ? 17.437 -4.236 -5.053 1.00 50.03 96 GLN A C 1
ATOM 758 O O . GLN A 1 96 ? 16.730 -3.510 -5.756 1.00 50.03 96 GLN A O 1
ATOM 763 N N . ASP A 1 97 ? 18.716 -4.012 -4.790 1.00 45.12 97 ASP A N 1
ATOM 764 C CA . ASP A 1 97 ? 19.584 -3.443 -5.795 1.00 45.12 97 ASP A CA 1
ATOM 765 C C . ASP A 1 97 ? 19.314 -4.200 -7.104 1.00 45.12 97 ASP A C 1
ATOM 767 O O . ASP A 1 97 ? 19.866 -5.272 -7.345 1.00 45.12 97 ASP A O 1
ATOM 771 N N . TRP A 1 98 ? 18.500 -3.639 -8.000 1.00 46.44 98 TRP A N 1
ATOM 772 C CA . TRP A 1 98 ? 18.738 -3.851 -9.427 1.00 46.44 98 TRP A CA 1
ATOM 773 C C . TRP A 1 98 ? 19.975 -3.029 -9.819 1.00 46.44 98 TRP A C 1
ATOM 775 O O . TRP A 1 98 ? 19.948 -2.226 -10.746 1.00 46.44 98 TRP A O 1
ATOM 785 N N . CYS A 1 99 ? 21.074 -3.219 -9.085 1.00 46.50 99 CYS A N 1
ATOM 786 C CA . CYS A 1 99 ? 22.397 -2.887 -9.563 1.00 46.50 99 CYS A CA 1
ATOM 787 C C . CYS A 1 99 ? 22.751 -3.957 -10.580 1.00 46.50 99 CYS A C 1
ATOM 789 O O . CYS A 1 99 ? 23.180 -5.062 -10.258 1.00 46.50 99 CYS A O 1
ATOM 791 N N . SER A 1 100 ? 22.543 -3.620 -11.836 1.00 45.72 100 SER A N 1
ATOM 792 C CA . SER A 1 100 ? 23.330 -4.138 -12.944 1.00 45.72 100 SER A CA 1
ATOM 793 C C . SER A 1 100 ? 23.248 -3.038 -14.001 1.00 45.72 100 SER A C 1
ATOM 795 O O . SER A 1 100 ? 22.194 -2.868 -14.601 1.00 45.72 100 SER A O 1
ATOM 797 N N . CYS A 1 101 ? 24.233 -2.167 -14.208 1.00 39.53 101 CYS A N 1
ATOM 798 C CA . CYS A 1 101 ? 25.653 -2.158 -13.862 1.00 39.53 101 CYS A CA 1
ATOM 799 C C . CYS A 1 101 ? 26.099 -0.681 -13.697 1.00 39.53 101 CYS A C 1
ATOM 801 O O . CYS A 1 101 ? 25.391 0.204 -14.170 1.00 39.53 101 CYS A O 1
ATOM 803 N N . ASP A 1 102 ? 27.247 -0.440 -13.053 1.00 42.16 102 ASP A N 1
ATOM 804 C CA . ASP A 1 102 ? 27.994 0.842 -13.012 1.00 42.16 102 ASP A CA 1
ATOM 805 C C . ASP A 1 102 ? 27.649 1.930 -11.974 1.00 42.16 102 ASP A C 1
ATOM 807 O O . ASP A 1 102 ? 27.767 3.108 -12.279 1.00 42.16 102 ASP A O 1
ATOM 811 N N . ASP A 1 103 ? 27.361 1.595 -10.710 1.00 42.16 103 ASP A N 1
ATOM 812 C CA . ASP A 1 103 ? 27.670 2.564 -9.636 1.00 42.16 103 ASP A CA 1
ATOM 813 C C . ASP A 1 103 ? 27.886 1.887 -8.262 1.00 42.16 103 ASP A C 1
ATOM 815 O O . ASP A 1 103 ? 26.946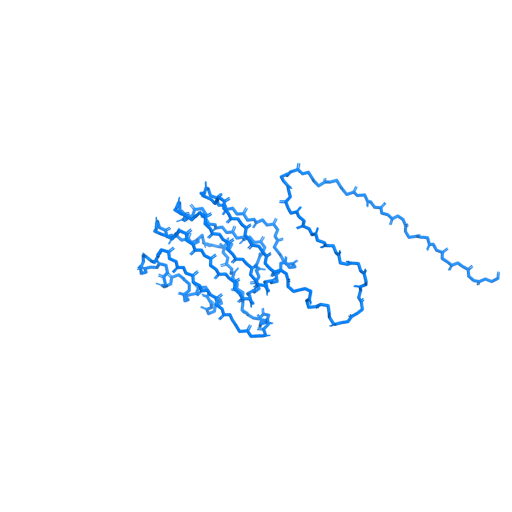 1.320 -7.699 1.00 42.16 103 ASP A O 1
ATOM 819 N N . PRO A 1 104 ? 29.105 1.908 -7.683 1.00 41.69 104 PRO A N 1
ATOM 820 C CA . PRO A 1 104 ? 29.421 1.263 -6.405 1.00 41.69 104 PRO A CA 1
ATOM 821 C C . PRO A 1 104 ? 29.015 2.078 -5.160 1.00 41.69 104 PRO A C 1
ATOM 823 O O . PRO A 1 104 ? 29.531 1.830 -4.070 1.00 41.69 104 PRO A O 1
ATOM 826 N N . LYS A 1 105 ? 28.086 3.037 -5.261 1.00 43.28 105 LYS A N 1
ATOM 827 C CA . LYS A 1 105 ? 27.607 3.814 -4.102 1.00 43.28 105 LYS A CA 1
ATOM 828 C C . LYS A 1 105 ? 26.137 3.521 -3.805 1.00 43.28 105 LYS A C 1
ATOM 830 O O . LYS A 1 105 ? 25.253 4.343 -4.026 1.00 43.28 105 LYS A O 1
ATOM 835 N N . GLY A 1 106 ? 25.887 2.326 -3.273 1.00 38.81 106 GLY A N 1
ATOM 836 C CA . GLY A 1 106 ? 24.591 1.942 -2.716 1.00 38.81 106 GLY A CA 1
ATOM 837 C C . GLY A 1 106 ? 24.246 2.792 -1.491 1.00 38.81 106 GLY A C 1
ATOM 838 O O . GLY A 1 106 ? 24.736 2.543 -0.390 1.00 38.81 106 GLY A O 1
ATOM 839 N N . PHE A 1 107 ? 23.400 3.805 -1.675 1.00 41.91 107 PHE A N 1
ATOM 840 C CA . PHE A 1 107 ? 22.829 4.579 -0.577 1.00 41.91 107 PHE A CA 1
ATOM 841 C C . PHE A 1 107 ? 21.518 3.940 -0.113 1.00 41.91 107 PHE A C 1
ATOM 843 O O . PHE A 1 107 ? 20.464 4.088 -0.733 1.00 41.91 107 PHE A O 1
ATOM 850 N N . TYR A 1 108 ? 21.567 3.262 1.032 1.00 45.62 108 TYR A N 1
ATOM 851 C CA . TY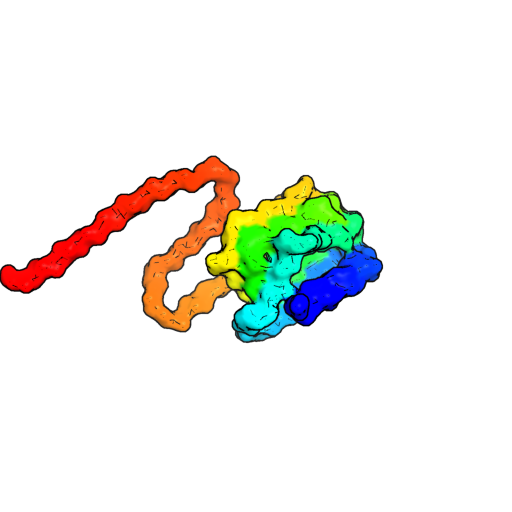R A 1 108 ? 20.367 2.916 1.787 1.00 45.62 108 TYR A CA 1
ATOM 852 C C . TYR A 1 108 ? 19.790 4.195 2.407 1.00 45.62 108 TYR A C 1
ATOM 854 O O . TYR A 1 108 ? 20.234 4.646 3.463 1.00 45.62 108 TYR A O 1
ATOM 862 N N . HIS A 1 109 ? 18.787 4.796 1.767 1.00 45.28 109 HIS A N 1
ATOM 863 C CA . HIS A 1 109 ? 18.020 5.880 2.379 1.00 45.28 109 HIS A CA 1
ATOM 864 C C . HIS A 1 109 ? 17.042 5.304 3.406 1.00 45.28 109 HIS A C 1
ATOM 866 O O . HIS A 1 109 ? 15.898 4.966 3.098 1.00 45.28 109 HIS A O 1
ATOM 872 N N . VAL A 1 110 ? 17.490 5.212 4.657 1.00 37.84 110 VAL A N 1
ATOM 873 C CA . VAL A 1 110 ? 16.586 5.091 5.801 1.00 37.84 110 VAL A CA 1
ATOM 874 C C . VAL A 1 110 ? 15.875 6.436 5.942 1.00 37.84 110 VAL A C 1
ATOM 876 O O . VAL A 1 110 ? 16.470 7.403 6.411 1.00 37.84 110 VAL A O 1
ATOM 879 N N . MET A 1 111 ? 14.605 6.524 5.533 1.00 38.53 111 MET A N 1
ATOM 880 C CA . MET A 1 111 ? 13.777 7.683 5.879 1.00 38.53 111 MET A CA 1
ATOM 881 C C . MET A 1 111 ? 13.512 7.658 7.386 1.00 38.53 111 MET A C 1
ATOM 883 O O . MET A 1 111 ? 12.572 7.020 7.859 1.00 38.53 111 MET A O 1
ATOM 887 N N . ARG A 1 112 ? 14.378 8.331 8.144 1.00 37.22 112 ARG A N 1
ATOM 888 C CA . ARG A 1 112 ? 14.077 8.802 9.494 1.00 37.22 112 ARG A CA 1
ATOM 889 C C . ARG A 1 112 ? 13.572 10.238 9.428 1.00 37.22 112 ARG A C 1
ATOM 891 O O . ARG A 1 112 ? 13.903 10.990 8.516 1.00 37.22 112 ARG A O 1
ATOM 898 N N . ASP A 1 113 ? 12.714 10.544 10.388 1.00 39.19 113 ASP A N 1
ATOM 899 C CA . ASP A 1 113 ? 11.940 11.772 10.510 1.00 39.19 113 ASP A CA 1
ATOM 900 C C . ASP A 1 113 ? 12.808 13.041 10.386 1.00 39.19 113 ASP A C 1
ATOM 902 O O . ASP A 1 113 ? 13.810 13.185 11.082 1.00 39.19 113 ASP A O 1
ATOM 906 N N . GLY A 1 114 ? 12.405 13.924 9.464 1.00 50.06 114 GLY A N 1
ATOM 907 C CA . GLY A 1 114 ? 12.705 15.358 9.406 1.00 50.06 114 GLY A CA 1
ATOM 908 C C . GLY A 1 114 ? 14.129 15.849 9.686 1.00 50.06 114 GLY A C 1
ATOM 909 O O . GLY A 1 114 ? 14.380 16.323 10.783 1.00 50.06 114 GLY A O 1
ATOM 910 N N . HIS A 1 115 ? 14.984 15.916 8.657 1.00 40.38 115 HIS A N 1
ATOM 911 C CA . HIS A 1 115 ? 15.801 17.094 8.296 1.00 40.38 115 HIS A CA 1
ATOM 912 C C . HIS A 1 115 ? 16.551 16.789 6.986 1.00 40.38 115 HIS A C 1
ATOM 914 O O . HIS A 1 115 ? 17.228 15.769 6.897 1.00 40.38 115 HIS A O 1
ATOM 920 N N . ILE A 1 116 ? 16.423 17.639 5.962 1.00 43.16 116 ILE A N 1
ATOM 921 C CA . ILE A 1 116 ? 17.306 17.600 4.786 1.00 43.16 116 ILE A CA 1
ATOM 922 C C . ILE A 1 116 ? 18.383 18.642 5.058 1.00 43.16 116 ILE A C 1
ATOM 924 O O . ILE A 1 116 ? 18.088 19.836 5.065 1.00 43.16 116 ILE A O 1
ATOM 928 N N . SER A 1 117 ? 19.598 18.189 5.341 1.00 41.97 117 SER A N 1
ATOM 929 C CA . SER A 1 117 ? 20.792 19.020 5.243 1.00 41.97 117 SER A CA 1
ATOM 930 C C . SER A 1 117 ? 21.561 18.551 4.017 1.00 41.97 117 SER A C 1
ATOM 932 O O . SER A 1 117 ? 22.108 17.447 4.020 1.00 41.97 117 SER A O 1
ATOM 934 N N . ASP A 1 118 ? 21.553 19.376 2.977 1.00 41.12 118 ASP A N 1
ATOM 935 C CA . ASP A 1 118 ? 22.391 19.196 1.801 1.00 41.12 118 ASP A CA 1
ATOM 936 C C . ASP A 1 118 ? 23.838 19.522 2.198 1.00 41.12 118 ASP A C 1
ATOM 938 O O . ASP A 1 118 ? 24.121 20.596 2.731 1.00 41.12 118 ASP A O 1
ATOM 942 N N . THR A 1 119 ? 24.753 18.581 1.987 1.00 44.62 119 THR A N 1
ATOM 943 C CA . THR A 1 119 ? 26.193 18.857 2.005 1.00 44.62 119 THR A CA 1
ATOM 944 C C . THR A 1 119 ? 26.727 18.564 0.617 1.00 44.62 119 THR A C 1
ATOM 946 O O . THR A 1 119 ? 26.860 17.396 0.245 1.00 44.62 119 THR A O 1
ATOM 949 N N . ASP A 1 120 ? 27.002 19.625 -0.137 1.00 47.12 120 ASP A N 1
ATOM 950 C CA . ASP A 1 120 ? 27.701 19.562 -1.415 1.00 47.12 120 ASP A CA 1
ATOM 951 C C . ASP A 1 120 ? 29.143 19.100 -1.159 1.00 47.12 120 ASP A C 1
ATOM 953 O O . ASP A 1 120 ? 29.920 19.770 -0.479 1.00 47.12 120 ASP A O 1
ATOM 957 N N . GLY A 1 121 ? 29.484 17.909 -1.650 1.00 44.62 121 GLY A N 1
ATOM 958 C CA . GLY A 1 121 ? 30.861 17.435 -1.702 1.00 44.62 121 GLY A CA 1
ATOM 959 C C . GLY A 1 121 ? 31.504 17.922 -2.994 1.00 44.62 121 GLY A C 1
ATOM 960 O O . GLY A 1 121 ? 31.097 17.483 -4.067 1.00 44.62 121 GLY A O 1
ATOM 961 N N . GLU A 1 122 ? 32.477 18.825 -2.883 1.00 47.97 122 GLU A N 1
ATOM 962 C CA . GLU A 1 122 ? 33.321 19.275 -3.992 1.00 47.97 122 GLU A CA 1
ATOM 963 C C . GLU A 1 122 ? 34.047 18.082 -4.646 1.00 47.97 122 GLU A C 1
ATOM 965 O O . GLU A 1 122 ? 34.729 17.303 -3.974 1.00 47.97 122 GLU A O 1
ATOM 970 N N . GLU A 1 123 ? 33.888 17.939 -5.965 1.00 47.72 123 GLU A N 1
ATOM 971 C CA . GLU A 1 123 ? 34.708 17.068 -6.812 1.00 47.72 123 GLU A CA 1
ATOM 972 C C . GLU A 1 123 ? 36.146 17.601 -6.850 1.00 47.72 123 GLU A C 1
ATOM 974 O O . GLU A 1 123 ? 36.395 18.739 -7.249 1.00 47.72 123 GLU A O 1
ATOM 979 N N . GLY A 1 124 ? 37.100 16.762 -6.442 1.00 44.50 124 GLY A N 1
ATOM 980 C CA . GLY A 1 124 ? 38.516 16.980 -6.708 1.00 44.50 124 GLY A CA 1
ATOM 981 C C . GLY A 1 124 ? 38.806 16.750 -8.189 1.00 44.50 124 GLY A C 1
ATOM 982 O O . GLY A 1 124 ? 38.532 15.671 -8.710 1.00 44.50 124 GLY A O 1
ATOM 983 N N . SER A 1 125 ? 39.354 17.767 -8.850 1.00 50.84 125 SER A N 1
ATOM 984 C CA . SER A 1 125 ? 39.896 17.660 -10.203 1.00 50.84 125 SER A CA 1
ATOM 985 C C . SER A 1 125 ? 41.248 16.950 -10.181 1.00 50.84 125 SER A C 1
ATOM 987 O O . SER A 1 125 ? 42.208 17.443 -9.584 1.00 50.84 125 SER A O 1
ATOM 989 N N . ASP A 1 126 ? 41.321 15.820 -10.876 1.00 54.41 126 ASP A N 1
ATOM 990 C CA . ASP A 1 126 ? 42.564 15.170 -11.271 1.00 54.41 126 ASP A CA 1
ATOM 991 C C . ASP A 1 126 ? 43.112 15.877 -12.525 1.00 54.41 126 ASP A C 1
ATOM 993 O O . ASP A 1 126 ? 42.536 15.743 -13.605 1.00 54.41 126 ASP A O 1
ATOM 997 N N . ASP A 1 127 ? 44.226 16.608 -12.409 1.00 60.53 127 ASP A N 1
ATOM 998 C CA . ASP A 1 127 ? 44.991 17.088 -13.568 1.00 60.53 127 ASP A CA 1
ATOM 999 C C . ASP A 1 127 ? 46.288 16.280 -13.719 1.00 60.53 127 ASP A C 1
ATOM 1001 O O . ASP A 1 127 ? 47.149 16.235 -12.838 1.00 60.53 127 ASP A O 1
ATOM 1005 N N . TYR A 1 128 ? 46.390 15.625 -14.875 1.00 49.94 128 TYR A N 1
ATOM 1006 C CA . TYR A 1 128 ? 47.519 14.839 -15.360 1.00 49.94 128 TYR A CA 1
ATOM 1007 C C . TYR A 1 128 ? 48.417 15.748 -16.218 1.00 49.94 128 TYR A C 1
ATOM 1009 O O . TYR A 1 128 ? 48.001 16.137 -17.311 1.00 49.94 128 TYR A O 1
ATOM 1017 N N . ALA A 1 129 ? 49.634 16.059 -15.758 1.00 45.56 129 ALA A N 1
ATOM 1018 C CA . ALA A 1 129 ? 50.801 16.410 -16.587 1.00 45.56 129 ALA A CA 1
ATOM 1019 C C . ALA A 1 129 ? 52.087 16.427 -15.747 1.00 45.56 129 ALA A C 1
ATOM 1021 O O . ALA A 1 129 ? 52.146 17.204 -14.768 1.00 45.56 129 ALA A O 1
#

Foldseek 3Di:
DQPQCVVQLVVLVVLDQEDADAPPDELPVSQEDDCPPHARAHQRHQEYHYHSHEYAQEHENCNHQNHAYYEYENYHCPHHNDYDDPRYNYYHYHDDPPDDDDDPDDDPPPPDDDDDDDDDDDDDDDDDD

Secondary structure (DSSP, 8-state):
--HHHHHHHHHHHTT-SEEEEE--SS--TT-EE--TTS--B-SS--EEEEESPEE-SEEE-TB-TT--EEEEES-B-TT--EEE-SS--EEEEE------SS----------SS-------PPPP----

InterPro domains:
  IPR053197 F-box/SCF ubiquitin ligase complex component [PTHR34223] (3-93)

Sequence (129 aa):
MSTVNSWIRRALGCQVKTLRVDMGDRLDLNAYLQMSRSPLVSPHLTRLELRCVSMCTHLNFSGCPALEHLEMNYCNFRGMRKMTSPSLKHLIGAYQDWCSCDDPKGFYHVMRDGHISDTDGEEGSDDYA

Radius of gyration: 17.7 Å; chains: 1; bounding box: 65×30×29 Å

pLDDT: mean 70.53, std 17.9, range [37.22, 93.44]